Protein AF-A0A3A5HD84-F1 (afdb_monomer)

pLDDT: mean 91.06, std 6.62, range [69.25, 97.38]

Sequence (79 aa):
MFNVGQQTAVRGAFELAGYVGELRTLPLGSGDEVCFVLDQEDLLALTGDERVLEQVLEQLLGRKVWVLASVDDRTVPFE

Radius of gyration: 11.48 Å; Cα contacts (8 Å, |Δi|>4): 107; chains: 1; bounding box: 26×25×25 Å

Nearest PDB structures (foldseek):
  9fjl-assembly1_A  TM=7.025E-01  e=4.427E-02  Sulfolobus acidocaldarius DSM 639
  1k0r-assembly2_B  TM=5.825E-01  e=3.864E-02  Mycobacterium tuberculosis
  1hh2-assembly1_P  TM=6.319E-01  e=6.655E-02  Thermotoga maritima
  2atw-assembly1_A  TM=5.886E-01  e=5.428E-02  Mycobacterium tuberculosis
  6x7k-assembly1_AG  TM=6.162E-01  e=1.001E-01  Escherichia coli

Solvent-accessible surface area (backbone atoms only — not comparable to full-atom values): 4652 Å² total; per-residue (Å²): 130,61,51,74,68,52,52,50,51,51,52,51,52,38,45,73,28,60,46,85,76,85,58,28,24,50,86,63,90,79,74,56,54,46,40,38,43,36,54,59,70,56,58,73,56,35,60,73,60,70,69,57,54,25,54,53,50,19,69,74,66,76,34,51,48,45,77,43,57,58,89,66,87,75,58,41,78,70,95

Structure (mmCIF, N/CA/C/O backbone):
data_AF-A0A3A5HD84-F1
#
_entry.id   AF-A0A3A5HD84-F1
#
loop_
_atom_site.group_PDB
_atom_site.id
_atom_site.type_symbol
_atom_site.label_atom_id
_atom_site.label_alt_id
_atom_site.label_comp_id
_atom_site.label_asym_id
_atom_site.label_entity_id
_atom_site.label_seq_id
_atom_site.pdbx_PDB_ins_code
_atom_site.Cartn_x
_atom_site.Cartn_y
_atom_site.Cartn_z
_atom_site.occupancy
_atom_site.B_iso_or_equiv
_atom_site.auth_seq_id
_atom_site.auth_comp_id
_atom_site.auth_asym_id
_atom_site.auth_atom_id
_atom_site.pdbx_PDB_model_num
ATOM 1 N N . MET A 1 1 ? -12.600 -3.432 5.911 1.00 73.81 1 MET A N 1
ATOM 2 C CA . MET A 1 1 ? -13.283 -2.457 5.046 1.00 73.81 1 MET A CA 1
ATOM 3 C C . MET A 1 1 ? -12.702 -1.096 5.364 1.00 73.81 1 MET A C 1
ATOM 5 O O . MET A 1 1 ? -12.784 -0.684 6.521 1.00 73.81 1 MET A O 1
ATOM 9 N N . PHE A 1 2 ? -12.021 -0.488 4.396 1.00 82.25 2 PHE A N 1
ATOM 10 C CA . PHE A 1 2 ? -11.405 0.828 4.552 1.00 82.25 2 PHE A CA 1
ATOM 11 C C . PHE A 1 2 ? -12.450 1.909 4.280 1.00 82.25 2 PHE A C 1
ATOM 13 O O . PHE A 1 2 ? -13.373 1.712 3.493 1.00 82.25 2 PHE A O 1
ATOM 20 N N . ASN A 1 3 ? -12.359 3.043 4.972 1.00 89.81 3 ASN A N 1
ATOM 21 C CA . ASN A 1 3 ? -13.224 4.177 4.655 1.00 89.81 3 ASN A CA 1
ATOM 22 C C . ASN A 1 3 ? -12.670 4.971 3.456 1.00 89.81 3 ASN A C 1
ATOM 24 O O . ASN A 1 3 ? -11.489 4.875 3.127 1.00 89.81 3 ASN A O 1
ATOM 28 N N . VAL A 1 4 ? -13.509 5.806 2.834 1.00 90.12 4 VAL A N 1
ATOM 29 C CA . VAL A 1 4 ? -13.133 6.616 1.655 1.00 90.12 4 VAL A CA 1
ATOM 30 C C . VAL A 1 4 ? -11.896 7.490 1.910 1.00 90.12 4 VAL A C 1
ATOM 32 O O . VAL A 1 4 ? -11.057 7.653 1.025 1.00 90.12 4 VAL A O 1
ATOM 35 N N . GLY A 1 5 ? -11.741 8.025 3.125 1.00 91.62 5 GLY A N 1
ATOM 36 C CA . GLY A 1 5 ? -10.568 8.820 3.495 1.00 91.62 5 GLY A CA 1
ATOM 37 C C . GLY A 1 5 ? -9.284 7.989 3.529 1.00 91.62 5 GLY A C 1
ATOM 38 O O . GLY A 1 5 ? -8.263 8.424 3.005 1.00 91.62 5 GLY A O 1
ATOM 39 N N . GLN A 1 6 ? -9.348 6.771 4.069 1.00 93.00 6 GLN A N 1
ATOM 40 C CA . GLN A 1 6 ? -8.235 5.820 4.074 1.00 93.00 6 GLN A CA 1
ATOM 41 C C . GLN A 1 6 ? -7.873 5.390 2.654 1.00 93.00 6 GLN A C 1
ATOM 43 O O . GLN A 1 6 ? -6.699 5.423 2.300 1.00 93.00 6 GLN A O 1
ATOM 48 N N . GLN A 1 7 ? -8.864 5.063 1.820 1.00 94.06 7 GLN A N 1
ATOM 49 C CA . GLN A 1 7 ? -8.627 4.725 0.415 1.00 94.06 7 GLN A CA 1
ATOM 50 C C . GLN A 1 7 ? -7.909 5.863 -0.325 1.00 94.06 7 GLN A C 1
ATOM 52 O O . GLN A 1 7 ? -6.941 5.630 -1.045 1.00 94.06 7 GLN A O 1
ATOM 57 N N . THR A 1 8 ? -8.364 7.101 -0.114 1.00 95.31 8 THR A N 1
ATOM 58 C CA . THR A 1 8 ? -7.787 8.299 -0.741 1.00 95.31 8 THR A CA 1
ATOM 59 C C . THR A 1 8 ? -6.355 8.540 -0.264 1.00 95.31 8 THR A C 1
ATOM 61 O O . THR A 1 8 ? -5.474 8.797 -1.079 1.00 95.31 8 THR A O 1
ATOM 64 N N . ALA A 1 9 ? -6.098 8.411 1.042 1.00 95.88 9 ALA A N 1
ATOM 65 C CA . ALA A 1 9 ? -4.765 8.591 1.609 1.00 95.88 9 ALA A CA 1
ATOM 66 C C . ALA A 1 9 ? -3.773 7.531 1.111 1.00 95.88 9 ALA A C 1
ATOM 68 O O . ALA A 1 9 ? -2.646 7.867 0.760 1.00 95.88 9 ALA A O 1
ATOM 69 N N . VAL A 1 10 ? -4.202 6.267 1.030 1.00 96.50 10 VAL A N 1
ATOM 70 C CA . VAL A 1 10 ? -3.378 5.180 0.490 1.00 96.50 10 VAL A CA 1
ATOM 71 C C . VAL A 1 10 ? -3.037 5.439 -0.977 1.00 96.50 10 VAL A C 1
ATOM 73 O O . VAL A 1 10 ? -1.867 5.375 -1.338 1.00 96.50 10 VAL A O 1
ATOM 76 N N . ARG A 1 11 ? -4.020 5.799 -1.815 1.00 96.56 11 ARG A N 1
ATOM 77 C CA . ARG A 1 11 ? -3.768 6.138 -3.228 1.00 96.56 11 ARG A CA 1
ATOM 78 C C . ARG A 1 11 ? -2.771 7.286 -3.365 1.00 96.56 11 ARG A C 1
ATOM 80 O O . ARG A 1 11 ? -1.799 7.144 -4.093 1.00 96.56 11 ARG A O 1
ATOM 87 N N . GLY A 1 12 ? -2.948 8.360 -2.595 1.00 96.50 12 GLY A N 1
ATOM 88 C CA . GLY A 1 12 ? -2.002 9.477 -2.586 1.00 96.50 12 GLY A CA 1
ATOM 89 C C . GLY A 1 12 ? -0.586 9.074 -2.155 1.00 96.50 12 GLY A C 1
ATOM 90 O O . GLY A 1 12 ? 0.385 9.572 -2.716 1.00 96.50 12 GLY A O 1
ATOM 91 N N . ALA A 1 13 ? -0.442 8.148 -1.201 1.00 96.56 13 ALA A N 1
ATOM 92 C CA . ALA A 1 13 ? 0.868 7.637 -0.794 1.00 96.56 13 ALA A CA 1
ATOM 93 C C . ALA A 1 13 ? 1.563 6.855 -1.923 1.00 96.56 13 ALA A C 1
ATOM 95 O O . ALA A 1 13 ? 2.749 7.070 -2.167 1.00 96.56 13 ALA A O 1
ATOM 96 N N . PHE A 1 14 ? 0.827 6.006 -2.647 1.00 97.06 14 PHE A N 1
ATOM 97 C CA . PHE A 1 14 ? 1.352 5.299 -3.820 1.00 97.06 14 PHE A CA 1
ATOM 98 C C . PHE A 1 14 ? 1.708 6.255 -4.968 1.00 97.06 14 PHE A C 1
ATOM 100 O O . PHE A 1 14 ? 2.785 6.126 -5.545 1.00 97.06 14 PHE A O 1
ATOM 107 N N . GLU A 1 15 ? 0.869 7.256 -5.246 1.00 96.62 15 GLU A N 1
ATOM 108 C CA . GLU A 1 15 ? 1.146 8.276 -6.268 1.00 96.62 15 GLU A CA 1
ATOM 109 C C . GLU A 1 15 ? 2.431 9.060 -5.957 1.00 96.62 15 GLU A C 1
ATOM 111 O O . GLU A 1 15 ? 3.256 9.280 -6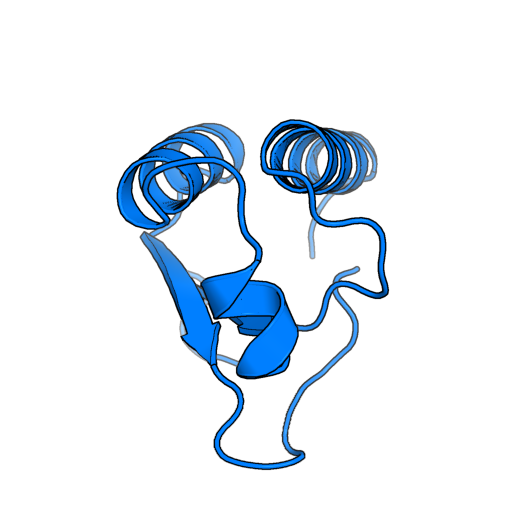.843 1.00 96.62 15 GLU A O 1
ATOM 116 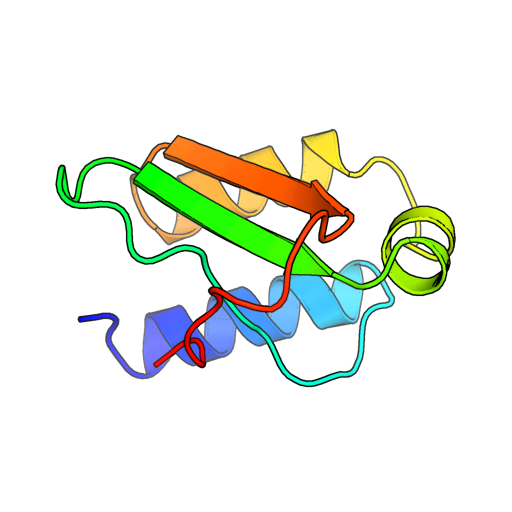N N . LEU A 1 16 ? 2.648 9.433 -4.689 1.00 95.81 16 LEU A N 1
ATOM 117 C CA . LEU A 1 16 ? 3.887 10.082 -4.237 1.00 95.81 16 LEU A CA 1
ATOM 118 C C . LEU A 1 16 ? 5.111 9.166 -4.345 1.00 95.81 16 LEU A C 1
ATOM 120 O O . LEU A 1 16 ? 6.215 9.653 -4.582 1.00 95.81 16 LEU A O 1
ATOM 124 N N . ALA A 1 17 ? 4.914 7.855 -4.203 1.00 95.44 17 ALA A N 1
ATOM 125 C CA . ALA A 1 17 ? 5.934 6.844 -4.458 1.00 95.44 17 ALA A CA 1
ATOM 126 C C . ALA A 1 17 ? 6.107 6.533 -5.958 1.00 95.44 17 ALA A C 1
ATOM 128 O O . ALA A 1 17 ? 6.872 5.642 -6.312 1.00 95.44 17 ALA A O 1
ATOM 129 N N . GLY A 1 18 ? 5.437 7.261 -6.856 1.00 95.56 18 GLY A N 1
ATOM 130 C CA . GLY A 1 18 ? 5.575 7.105 -8.305 1.00 95.56 18 GLY A CA 1
ATOM 131 C C . GLY A 1 18 ? 4.720 5.994 -8.915 1.00 95.56 18 GLY A C 1
ATOM 132 O O . GLY A 1 18 ? 4.873 5.710 -10.100 1.00 95.56 18 GLY A O 1
ATOM 133 N N . TYR A 1 19 ? 3.807 5.389 -8.151 1.00 95.88 19 TYR A N 1
ATOM 134 C CA . TYR A 1 19 ? 2.893 4.367 -8.651 1.00 95.88 19 TYR A CA 1
ATOM 135 C C . TYR A 1 19 ? 1.513 4.949 -8.959 1.00 95.88 19 TYR A C 1
ATOM 137 O O . TYR A 1 19 ? 0.809 5.431 -8.070 1.00 95.88 19 TYR A O 1
ATOM 145 N N . VAL A 1 20 ? 1.099 4.852 -10.225 1.00 92.50 20 VAL A N 1
ATOM 146 C CA . VAL A 1 20 ? -0.239 5.239 -10.687 1.00 92.50 20 VAL A CA 1
ATOM 147 C C . VAL A 1 20 ? -0.870 4.042 -11.387 1.00 92.50 20 VAL A C 1
ATOM 149 O O . VAL A 1 20 ? -0.646 3.809 -12.572 1.00 92.50 20 VAL A O 1
ATOM 152 N N . GLY A 1 21 ? -1.660 3.274 -10.641 1.00 90.94 21 GLY A N 1
ATOM 153 C CA . GLY A 1 21 ? -2.264 2.042 -11.134 1.00 90.94 21 GLY A CA 1
ATOM 154 C C . GLY A 1 21 ? -3.366 1.505 -10.227 1.00 90.94 21 GLY A C 1
ATOM 155 O O . GLY A 1 21 ? -3.796 2.149 -9.262 1.00 90.94 21 GLY A O 1
ATOM 156 N N . GLU A 1 22 ? -3.863 0.318 -10.566 1.00 92.25 22 GLU A N 1
ATOM 157 C CA . GLU A 1 22 ? -4.851 -0.378 -9.749 1.00 92.25 22 GLU A CA 1
ATOM 158 C C . GLU A 1 22 ? -4.182 -0.964 -8.502 1.00 92.25 22 GLU A C 1
ATOM 160 O O . GLU A 1 22 ? -3.327 -1.838 -8.589 1.00 92.25 22 GLU A O 1
ATOM 165 N N . LEU A 1 23 ? -4.606 -0.513 -7.321 1.00 94.94 23 LEU A N 1
ATOM 166 C CA . LEU A 1 23 ? -4.127 -1.080 -6.065 1.00 94.94 23 LEU A CA 1
ATOM 167 C C . LEU A 1 23 ? -4.855 -2.379 -5.752 1.00 94.94 23 LEU A C 1
ATOM 169 O O . LEU A 1 23 ? -6.088 -2.426 -5.706 1.00 94.94 23 LEU A O 1
ATOM 173 N N . ARG A 1 24 ? -4.073 -3.417 -5.477 1.00 94.44 24 ARG A N 1
ATOM 174 C CA . ARG A 1 24 ? -4.562 -4.751 -5.146 1.00 94.44 24 ARG A CA 1
ATOM 175 C C . ARG A 1 24 ? -3.922 -5.232 -3.853 1.00 94.44 24 ARG A C 1
ATOM 177 O O . ARG A 1 24 ? -2.818 -4.822 -3.498 1.00 94.44 24 ARG A O 1
ATOM 184 N N . THR A 1 25 ? -4.633 -6.093 -3.134 1.00 93.88 25 THR A N 1
ATOM 185 C CA . THR A 1 25 ? -4.180 -6.659 -1.861 1.00 93.88 25 THR A CA 1
ATOM 186 C C . THR A 1 25 ? -4.330 -8.173 -1.821 1.00 93.88 25 THR A C 1
ATOM 188 O O . THR A 1 25 ? -5.151 -8.743 -2.543 1.00 93.88 25 THR A O 1
ATOM 191 N N . LEU A 1 26 ? -3.553 -8.843 -0.970 1.00 91.94 26 LEU A N 1
ATOM 192 C CA . LEU A 1 26 ? -3.810 -10.246 -0.640 1.00 91.94 26 LEU A CA 1
ATOM 193 C C . LEU A 1 26 ? -5.004 -10.353 0.324 1.00 91.94 26 LEU A C 1
ATOM 195 O O . LEU A 1 26 ? -5.089 -9.567 1.273 1.00 91.94 26 LEU A O 1
ATOM 199 N N . PRO A 1 27 ? -5.904 -11.339 0.146 1.00 88.25 27 PRO A N 1
ATOM 200 C CA . PRO A 1 27 ? -7.017 -11.573 1.060 1.00 88.25 27 PRO A CA 1
ATOM 201 C C . PRO A 1 27 ? -6.521 -12.234 2.359 1.00 88.25 27 PRO A C 1
ATOM 203 O O . PRO A 1 27 ? -6.632 -13.445 2.550 1.00 88.25 27 PRO A O 1
ATOM 206 N N . LEU A 1 28 ? -5.944 -11.434 3.256 1.00 85.06 28 LEU A N 1
ATOM 207 C CA . LEU A 1 28 ? -5.465 -11.886 4.564 1.00 85.06 28 LEU A CA 1
ATOM 208 C C . LEU A 1 28 ? -6.636 -12.031 5.550 1.00 85.06 28 LEU A C 1
ATOM 210 O O . LEU A 1 28 ? -7.523 -11.181 5.620 1.00 85.06 28 LEU A O 1
ATOM 214 N N . GLY A 1 29 ? -6.648 -13.118 6.326 1.00 75.75 29 GLY A N 1
ATOM 215 C CA . GLY A 1 29 ? -7.767 -13.458 7.217 1.00 75.75 29 GLY A CA 1
ATOM 216 C C . GLY A 1 29 ? -7.731 -12.811 8.608 1.00 75.75 29 GLY A C 1
ATOM 217 O O . GLY A 1 29 ? -8.737 -12.838 9.310 1.00 75.75 29 GLY A O 1
ATOM 218 N N . SER A 1 30 ? -6.592 -12.257 9.027 1.00 76.44 30 SER A N 1
ATOM 219 C CA . SER A 1 30 ? -6.346 -11.785 10.401 1.00 76.44 30 SER A CA 1
ATOM 220 C C . SER A 1 30 ? -6.856 -10.364 10.670 1.00 76.44 30 SER A C 1
ATOM 222 O O . SER A 1 30 ? -7.163 -10.030 11.808 1.00 76.44 30 SER A O 1
ATOM 224 N N . GLY A 1 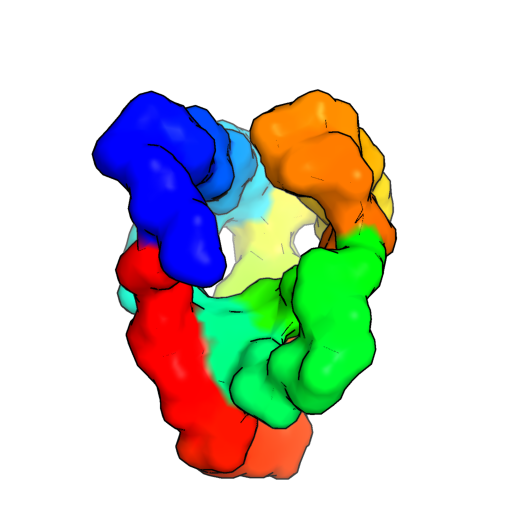31 ? -6.965 -9.518 9.640 1.00 77.00 31 GLY A N 1
ATOM 225 C CA . GLY A 1 31 ? -7.399 -8.122 9.764 1.00 77.00 31 GLY A CA 1
ATOM 226 C C . GLY A 1 31 ? -6.356 -7.160 10.354 1.00 77.00 31 GLY A C 1
ATOM 227 O O . GLY A 1 31 ? -6.499 -5.954 10.164 1.00 77.00 31 GLY A O 1
ATOM 228 N N . ASP A 1 32 ? -5.293 -7.655 10.985 1.00 88.06 32 ASP A N 1
ATOM 229 C CA . ASP A 1 32 ? -4.216 -6.839 11.578 1.00 88.06 32 ASP A CA 1
ATOM 230 C C . ASP A 1 32 ? -3.136 -6.420 10.567 1.00 88.06 32 ASP A C 1
ATOM 232 O O . ASP A 1 32 ? -2.229 -5.641 10.874 1.00 88.06 32 ASP A O 1
ATOM 236 N N . GLU A 1 33 ? -3.241 -6.937 9.350 1.00 92.50 33 GLU A N 1
ATOM 237 C CA . GLU A 1 33 ? -2.256 -6.806 8.288 1.00 92.50 33 GLU A CA 1
ATOM 238 C C . GLU A 1 33 ? -2.920 -6.550 6.938 1.00 92.50 33 GLU A C 1
ATOM 240 O O . GLU A 1 33 ? -4.044 -6.985 6.670 1.00 92.50 33 GLU A O 1
ATOM 245 N N . VAL A 1 34 ? -2.192 -5.835 6.085 1.00 93.75 34 VAL A N 1
ATOM 246 C CA . VAL A 1 34 ? -2.558 -5.545 4.703 1.00 93.75 34 VAL A CA 1
ATOM 247 C C . VAL A 1 34 ? -1.319 -5.749 3.847 1.00 93.75 34 VAL A C 1
ATOM 249 O O . VAL A 1 34 ? -0.293 -5.118 4.071 1.00 93.75 34 VAL A O 1
ATOM 252 N N . CYS A 1 35 ? -1.404 -6.622 2.854 1.00 94.44 35 CYS A N 1
ATOM 253 C CA . CYS A 1 35 ? -0.326 -6.790 1.889 1.00 94.44 35 CYS A CA 1
ATOM 254 C C . CYS A 1 35 ? -0.775 -6.199 0.563 1.00 94.44 35 CYS A C 1
ATOM 256 O O . CYS A 1 35 ? -1.683 -6.754 -0.056 1.00 94.44 35 CYS A O 1
ATOM 258 N N . PHE A 1 36 ? -0.157 -5.098 0.147 1.00 95.25 36 PHE A N 1
ATOM 259 C CA . PHE A 1 36 ? -0.299 -4.557 -1.197 1.00 95.25 36 PHE A CA 1
ATOM 260 C C . PHE A 1 36 ? 0.598 -5.321 -2.155 1.00 95.25 36 PHE A C 1
ATOM 262 O O . PHE A 1 36 ? 1.714 -5.719 -1.810 1.00 95.25 36 PHE A O 1
ATOM 269 N N . VAL A 1 37 ? 0.082 -5.529 -3.357 1.00 94.62 37 VAL A N 1
ATOM 270 C CA . VAL A 1 37 ? 0.751 -6.316 -4.382 1.00 94.62 37 VAL A CA 1
ATOM 271 C C . VAL A 1 37 ? 0.840 -5.490 -5.653 1.00 94.62 37 VAL A C 1
ATOM 273 O O . VAL A 1 37 ? -0.177 -4.972 -6.114 1.00 94.62 37 VAL A O 1
ATOM 276 N N . LEU A 1 38 ? 2.051 -5.380 -6.189 1.00 93.56 38 LEU A N 1
ATOM 277 C CA . LEU A 1 38 ? 2.360 -4.714 -7.452 1.00 93.56 38 LEU A CA 1
ATOM 278 C C . LEU A 1 38 ? 2.977 -5.721 -8.424 1.00 93.56 38 LEU A C 1
ATOM 280 O O . LEU A 1 38 ? 3.498 -6.755 -7.999 1.00 93.56 38 LEU A O 1
ATOM 284 N N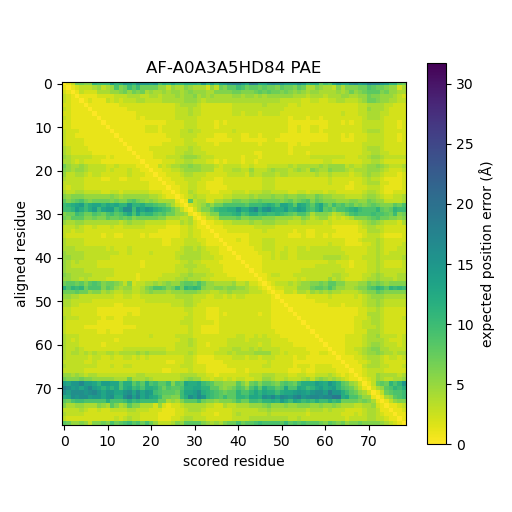 . ASP A 1 39 ? 2.988 -5.411 -9.716 1.00 91.62 39 ASP A N 1
ATOM 285 C CA . ASP A 1 39 ? 3.849 -6.145 -10.639 1.00 91.62 39 ASP A CA 1
ATOM 286 C C . ASP A 1 39 ? 5.323 -5.888 -10.298 1.00 91.62 39 ASP A C 1
ATOM 288 O O . ASP A 1 39 ? 5.690 -4.859 -9.725 1.00 91.62 39 ASP A O 1
ATOM 292 N N . GLN A 1 40 ? 6.195 -6.844 -10.629 1.00 91.38 40 GLN A N 1
ATOM 293 C CA . GLN A 1 40 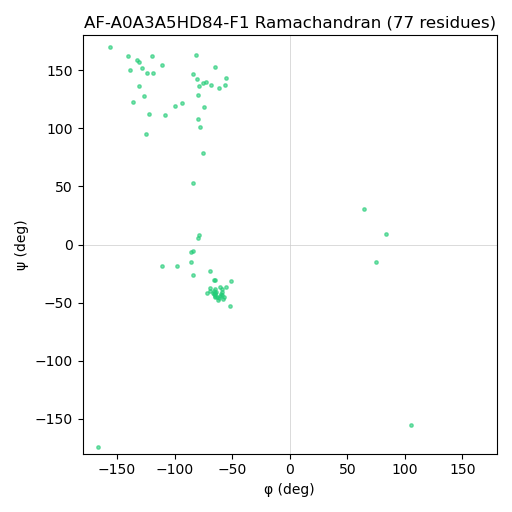? 7.618 -6.731 -10.295 1.00 91.38 40 GLN A CA 1
ATOM 294 C C . GLN A 1 40 ? 8.260 -5.482 -10.918 1.00 91.38 40 GLN A C 1
ATOM 296 O O . GLN A 1 40 ? 9.092 -4.840 -10.279 1.00 91.38 40 GLN A O 1
ATOM 301 N N . GLU A 1 41 ? 7.878 -5.138 -12.150 1.00 92.31 41 GLU A N 1
ATOM 302 C CA . GLU A 1 41 ? 8.376 -3.947 -12.844 1.00 92.31 41 GLU A CA 1
ATOM 303 C C . GLU A 1 41 ? 7.951 -2.659 -12.127 1.00 92.31 41 GLU A C 1
ATOM 305 O O . GLU A 1 41 ? 8.776 -1.768 -11.941 1.00 92.31 41 GLU A O 1
ATOM 310 N N . ASP A 1 42 ? 6.708 -2.600 -11.647 1.00 93.62 42 ASP A N 1
ATOM 311 C CA . ASP A 1 42 ? 6.167 -1.447 -10.925 1.00 93.62 42 ASP A CA 1
ATOM 312 C C . ASP A 1 42 ? 6.807 -1.270 -9.547 1.00 93.62 42 ASP A C 1
ATOM 314 O O . ASP A 1 42 ? 7.116 -0.148 -9.149 1.00 93.62 42 ASP A O 1
ATOM 318 N N . LEU A 1 43 ? 7.055 -2.373 -8.830 1.00 92.62 43 LEU A N 1
ATOM 319 C CA . LEU A 1 43 ? 7.759 -2.330 -7.548 1.00 92.62 43 LEU A CA 1
ATOM 320 C C . LEU A 1 43 ? 9.175 -1.760 -7.720 1.00 92.62 43 LEU A C 1
ATOM 322 O O . LEU A 1 43 ? 9.596 -0.897 -6.955 1.00 92.62 43 LEU A O 1
ATOM 326 N N . LEU A 1 44 ? 9.894 -2.207 -8.755 1.00 92.06 44 LEU A N 1
ATOM 327 C CA . LEU A 1 44 ? 11.235 -1.709 -9.079 1.00 92.06 44 LEU A CA 1
ATOM 328 C C . LEU A 1 44 ? 11.230 -0.263 -9.598 1.00 92.06 44 LEU A C 1
ATOM 330 O O . LEU A 1 44 ? 12.260 0.408 -9.531 1.00 92.06 44 LEU A O 1
ATOM 334 N N . ALA A 1 45 ? 10.100 0.205 -10.130 1.00 93.88 45 ALA A N 1
ATOM 335 C CA . ALA A 1 45 ? 9.922 1.561 -10.634 1.00 93.88 45 ALA A CA 1
ATOM 336 C C . ALA A 1 45 ? 9.509 2.573 -9.550 1.00 93.88 45 ALA A C 1
ATOM 338 O O . ALA A 1 45 ? 9.459 3.773 -9.841 1.00 93.88 45 ALA A O 1
ATOM 339 N N . LEU A 1 46 ? 9.231 2.127 -8.317 1.00 94.19 46 LEU A N 1
ATOM 340 C CA . LEU A 1 46 ? 8.900 3.028 -7.217 1.00 94.19 46 LEU A CA 1
ATOM 341 C C . LEU A 1 46 ? 10.007 4.066 -7.004 1.00 94.19 46 LEU A C 1
ATOM 343 O O . LEU A 1 46 ? 11.207 3.787 -7.005 1.00 94.19 46 LEU A O 1
ATOM 347 N N . THR A 1 47 ? 9.582 5.304 -6.787 1.00 88.12 47 THR A N 1
ATOM 348 C CA . THR A 1 47 ? 10.481 6.399 -6.452 1.00 88.12 47 THR A CA 1
ATOM 349 C C . THR A 1 47 ? 10.861 6.292 -4.980 1.00 88.12 47 THR A C 1
ATOM 351 O O . THR A 1 47 ? 10.113 6.708 -4.098 1.00 88.12 47 THR A O 1
ATOM 354 N N . GLY A 1 48 ? 12.056 5.768 -4.717 1.00 84.44 48 GLY A N 1
ATOM 355 C CA . GLY A 1 48 ? 12.620 5.676 -3.373 1.00 84.44 48 GLY A CA 1
ATOM 356 C C . GLY A 1 48 ? 12.591 4.259 -2.812 1.00 84.44 48 GLY A C 1
ATOM 357 O O . GLY A 1 48 ? 12.640 3.285 -3.554 1.00 84.44 48 GLY A O 1
ATOM 358 N N . ASP A 1 49 ? 12.591 4.161 -1.486 1.00 88.56 49 ASP A N 1
ATOM 359 C CA . ASP A 1 49 ? 12.629 2.886 -0.773 1.00 88.56 49 ASP A CA 1
ATOM 360 C C . ASP A 1 49 ? 11.200 2.427 -0.440 1.00 88.56 49 ASP A C 1
ATOM 362 O O . ASP A 1 49 ? 10.461 3.128 0.260 1.00 88.56 49 ASP A O 1
ATOM 366 N N . GLU A 1 50 ? 10.822 1.239 -0.915 1.00 92.62 50 GLU A N 1
ATOM 367 C CA . GLU A 1 50 ? 9.548 0.569 -0.616 1.00 92.62 50 GLU A CA 1
ATOM 368 C C . GLU A 1 50 ? 9.259 0.499 0.895 1.00 92.62 50 GLU A C 1
ATOM 370 O O . GLU A 1 50 ? 8.112 0.636 1.318 1.00 92.62 50 GLU A O 1
ATOM 375 N N . ARG A 1 51 ? 10.299 0.400 1.736 1.00 94.31 51 ARG A N 1
ATOM 376 C CA . ARG A 1 51 ? 10.177 0.376 3.201 1.00 94.31 51 ARG A CA 1
ATOM 377 C C . ARG A 1 51 ? 9.644 1.677 3.779 1.00 94.31 51 ARG A C 1
ATOM 379 O O . ARG A 1 51 ? 8.983 1.664 4.816 1.00 94.31 51 ARG A O 1
ATOM 386 N N . VAL A 1 52 ? 9.930 2.806 3.134 1.00 94.81 52 VAL A N 1
ATOM 387 C CA . VAL A 1 52 ? 9.390 4.107 3.548 1.00 94.81 52 VAL A CA 1
ATOM 388 C C . VAL A 1 52 ? 7.901 4.171 3.226 1.00 94.81 52 VAL A C 1
ATOM 390 O O . VAL A 1 52 ? 7.117 4.625 4.059 1.00 94.81 52 VAL A O 1
ATOM 393 N N . LEU A 1 53 ? 7.501 3.668 2.056 1.00 96.50 53 LEU A N 1
ATOM 394 C CA . LEU A 1 53 ? 6.092 3.565 1.685 1.00 96.50 53 LEU A CA 1
ATOM 395 C C . LEU A 1 53 ? 5.331 2.652 2.658 1.00 96.50 53 LEU A C 1
ATOM 397 O O . LEU A 1 53 ? 4.283 3.057 3.158 1.00 96.50 53 LEU A O 1
ATOM 401 N N . GLU A 1 54 ? 5.880 1.480 2.994 1.00 97.38 54 GLU A N 1
ATOM 402 C CA . GLU A 1 54 ? 5.318 0.580 4.013 1.00 97.38 54 GLU A CA 1
ATOM 403 C C . GLU A 1 54 ? 5.061 1.330 5.329 1.00 97.38 54 GLU A C 1
ATOM 405 O O . GLU A 1 54 ? 3.925 1.368 5.797 1.00 97.38 54 GLU A O 1
ATOM 410 N N . GLN A 1 55 ? 6.066 2.022 5.878 1.00 96.56 55 GLN A N 1
ATOM 411 C CA . GLN A 1 55 ? 5.933 2.768 7.139 1.00 96.56 55 GLN A CA 1
ATOM 412 C C . GLN A 1 55 ? 4.844 3.849 7.098 1.00 96.56 55 GLN A C 1
ATOM 414 O O . GLN A 1 55 ? 4.097 4.016 8.065 1.00 96.56 55 GLN A O 1
ATOM 41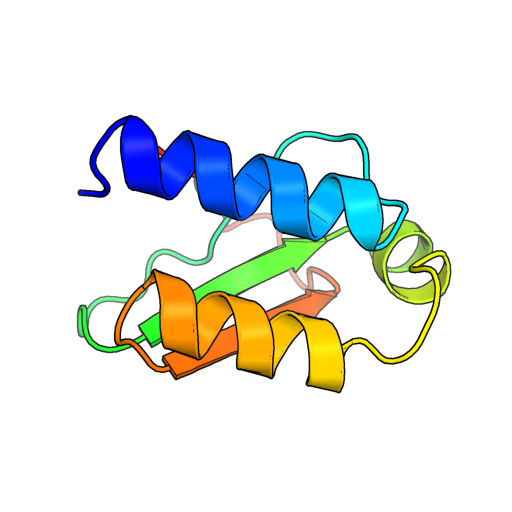9 N N . VAL A 1 56 ? 4.735 4.588 5.991 1.00 96.00 56 VAL A N 1
ATOM 420 C CA . VAL A 1 56 ? 3.683 5.602 5.817 1.00 96.00 56 VAL A CA 1
ATOM 421 C C . VAL A 1 56 ? 2.305 4.941 5.819 1.00 96.00 56 VAL A C 1
ATOM 423 O O . VAL A 1 56 ? 1.393 5.404 6.507 1.00 96.00 56 VAL A O 1
ATOM 426 N N . LEU A 1 57 ? 2.145 3.837 5.091 1.00 96.69 57 LEU A N 1
ATOM 427 C CA . LEU A 1 57 ? 0.882 3.106 5.022 1.00 96.69 57 LEU A CA 1
ATOM 428 C C . LEU A 1 57 ? 0.499 2.496 6.379 1.00 96.69 57 LEU A C 1
ATOM 430 O O . LEU A 1 57 ? -0.673 2.552 6.756 1.00 96.69 57 LEU A O 1
ATOM 434 N N . GLU A 1 58 ? 1.463 1.984 7.148 1.00 96.44 58 GLU A N 1
ATOM 435 C CA . GLU A 1 58 ? 1.228 1.484 8.509 1.00 96.44 58 GLU A CA 1
ATOM 436 C C . GLU A 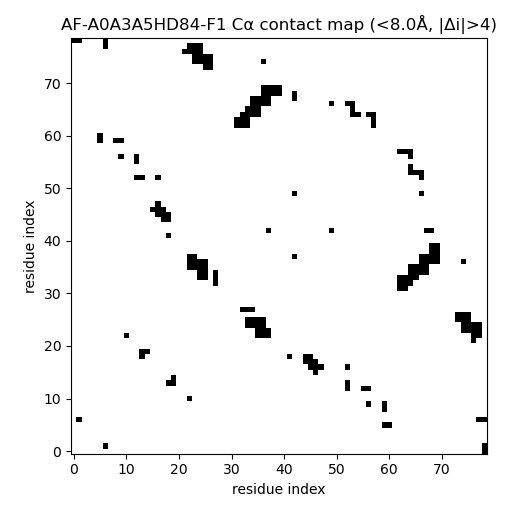1 58 ? 0.665 2.572 9.427 1.00 96.44 58 GLU A C 1
ATOM 438 O O . GLU A 1 58 ? -0.303 2.337 10.156 1.00 96.44 58 GLU A O 1
ATOM 443 N N . GLN A 1 59 ? 1.215 3.787 9.354 1.00 95.12 59 GLN A N 1
ATOM 444 C CA . GLN A 1 59 ? 0.723 4.933 10.121 1.00 95.12 59 GLN A CA 1
ATOM 445 C C . GLN A 1 59 ? -0.690 5.354 9.698 1.00 95.12 59 GLN A C 1
ATOM 447 O O . GLN A 1 59 ? -1.513 5.683 10.552 1.00 95.12 59 GLN A O 1
ATOM 452 N N . LEU A 1 60 ? -0.987 5.327 8.395 1.00 94.44 60 LEU A N 1
ATOM 453 C CA . LEU A 1 60 ? -2.303 5.689 7.857 1.00 94.44 60 LEU A CA 1
ATOM 454 C C . LEU A 1 60 ? -3.392 4.669 8.216 1.00 94.44 60 LEU A C 1
ATOM 456 O O . LEU A 1 60 ? -4.545 5.042 8.453 1.00 94.44 60 LEU A O 1
ATOM 460 N N . LEU A 1 61 ? -3.047 3.381 8.229 1.00 92.75 61 LEU A N 1
ATOM 461 C CA . LEU A 1 61 ? -4.006 2.290 8.404 1.00 92.75 61 LEU A CA 1
ATOM 462 C C . LEU A 1 61 ? -4.084 1.767 9.842 1.00 92.75 61 LEU A C 1
ATOM 464 O O . LEU A 1 61 ? -5.075 1.119 10.189 1.00 92.75 61 LEU A O 1
ATOM 468 N N . GLY A 1 62 ? -3.075 2.044 10.673 1.00 93.19 62 GLY A N 1
ATOM 469 C CA . GLY A 1 62 ? -2.962 1.506 12.030 1.00 93.19 62 GLY A CA 1
ATOM 470 C C . GLY A 1 62 ? -2.801 -0.016 12.048 1.00 93.19 62 GLY A C 1
ATOM 471 O O . GLY A 1 62 ? -3.308 -0.678 12.952 1.00 93.19 62 GLY A O 1
ATOM 472 N N . ARG A 1 63 ? -2.175 -0.574 11.008 1.00 92.75 63 ARG A N 1
ATOM 473 C CA . ARG A 1 63 ? -2.028 -2.014 10.741 1.00 92.75 63 ARG A CA 1
ATOM 474 C C . ARG A 1 63 ? -0.637 -2.282 10.199 1.00 92.75 63 ARG A C 1
ATOM 476 O O . ARG A 1 63 ? -0.006 -1.358 9.700 1.00 92.75 63 ARG A O 1
ATOM 483 N N . LYS A 1 64 ? -0.191 -3.536 10.248 1.00 94.81 64 LYS A N 1
ATOM 484 C CA . LYS A 1 64 ? 1.036 -3.937 9.550 1.00 94.81 64 LYS A CA 1
ATOM 485 C C . LYS A 1 64 ? 0.819 -3.876 8.046 1.00 94.81 64 LYS A C 1
ATOM 487 O O . LYS A 1 64 ? -0.231 -4.314 7.569 1.00 94.81 64 LYS A O 1
ATOM 492 N N . VAL A 1 65 ? 1.794 -3.349 7.315 1.00 96.25 65 VAL A N 1
ATOM 493 C CA . VAL A 1 65 ? 1.700 -3.204 5.863 1.00 96.25 65 VAL A CA 1
ATOM 494 C C . VAL A 1 65 ? 2.950 -3.739 5.192 1.00 96.25 65 VAL A C 1
ATOM 496 O O . VAL A 1 65 ? 4.063 -3.445 5.613 1.00 96.25 65 VAL A O 1
ATOM 499 N N . TRP A 1 66 ? 2.742 -4.488 4.112 1.00 95.19 66 TRP A N 1
ATOM 500 C CA . TRP A 1 66 ? 3.802 -4.867 3.184 1.00 95.19 66 TRP A CA 1
ATOM 501 C C . TRP A 1 66 ? 3.459 -4.436 1.770 1.00 95.19 66 TRP A C 1
ATOM 503 O O . TRP A 1 66 ? 2.285 -4.439 1.388 1.00 95.19 66 TRP A O 1
ATOM 513 N N . VAL A 1 67 ? 4.488 -4.102 0.998 1.00 95.00 67 VAL A N 1
ATOM 514 C CA . VAL A 1 67 ? 4.393 -3.843 -0.439 1.00 95.00 67 VAL A CA 1
ATOM 515 C C . VAL A 1 67 ? 5.343 -4.807 -1.133 1.00 95.00 67 VAL A C 1
ATOM 517 O O . VAL A 1 67 ? 6.552 -4.735 -0.948 1.00 95.00 67 VAL A O 1
ATOM 520 N N . LEU A 1 68 ? 4.793 -5.754 -1.889 1.00 92.62 68 LEU A N 1
ATOM 521 C CA . LEU A 1 68 ? 5.558 -6.858 -2.467 1.00 92.62 68 LEU A CA 1
ATOM 522 C C . LEU A 1 68 ? 5.222 -7.028 -3.950 1.00 92.62 68 LEU A C 1
ATOM 524 O O . LEU A 1 68 ? 4.144 -6.644 -4.408 1.00 92.62 68 LEU A O 1
ATOM 528 N N . ALA A 1 69 ? 6.128 -7.668 -4.687 1.00 90.06 69 ALA A N 1
ATOM 529 C CA . ALA A 1 69 ? 5.854 -8.095 -6.051 1.00 90.06 69 ALA A CA 1
ATOM 530 C C . ALA A 1 69 ? 4.886 -9.285 -6.037 1.00 90.06 69 ALA A C 1
ATOM 532 O O . ALA A 1 69 ? 5.010 -10.191 -5.204 1.00 90.06 69 ALA A O 1
ATOM 533 N N . SER A 1 70 ? 3.941 -9.291 -6.972 1.00 80.00 70 SER A N 1
ATOM 534 C CA . SER A 1 70 ? 2.999 -10.389 -7.140 1.00 80.00 70 SER A CA 1
ATOM 535 C C . SER A 1 70 ? 3.723 -11.679 -7.482 1.00 80.00 70 SER A C 1
ATOM 537 O O . SER A 1 70 ? 4.605 -11.709 -8.340 1.00 80.00 70 SER A O 1
ATOM 539 N N . VAL A 1 71 ? 3.324 -12.761 -6.817 1.00 69.25 71 VAL A N 1
ATOM 540 C CA . VAL A 1 71 ? 3.807 -14.115 -7.115 1.00 69.25 71 VAL A CA 1
ATOM 541 C C . VAL A 1 71 ? 2.690 -14.972 -7.726 1.00 69.25 71 VAL A C 1
ATOM 543 O O . VAL A 1 71 ? 2.982 -15.985 -8.358 1.00 69.25 71 VAL A O 1
ATOM 546 N N . ASP A 1 72 ? 1.418 -14.574 -7.566 1.00 71.38 72 ASP A N 1
ATOM 547 C CA . ASP A 1 72 ? 0.254 -15.210 -8.189 1.00 71.38 72 ASP A CA 1
ATOM 548 C C . ASP A 1 72 ? -0.956 -14.259 -8.336 1.00 71.38 72 ASP A C 1
ATOM 550 O O . ASP A 1 72 ? -0.994 -13.159 -7.787 1.00 71.38 72 ASP A O 1
ATOM 554 N N . ASP A 1 73 ? -1.979 -14.695 -9.076 1.00 69.56 73 ASP A N 1
ATOM 555 C CA . ASP A 1 73 ? -3.169 -13.882 -9.377 1.00 69.56 73 ASP A CA 1
ATOM 556 C C . ASP A 1 73 ? -4.195 -13.817 -8.227 1.00 69.56 73 ASP A C 1
ATOM 558 O O . ASP A 1 73 ? -5.305 -13.308 -8.406 1.00 69.56 73 ASP A O 1
ATOM 562 N N . ARG A 1 74 ? -3.886 -14.334 -7.027 1.00 82.62 74 AR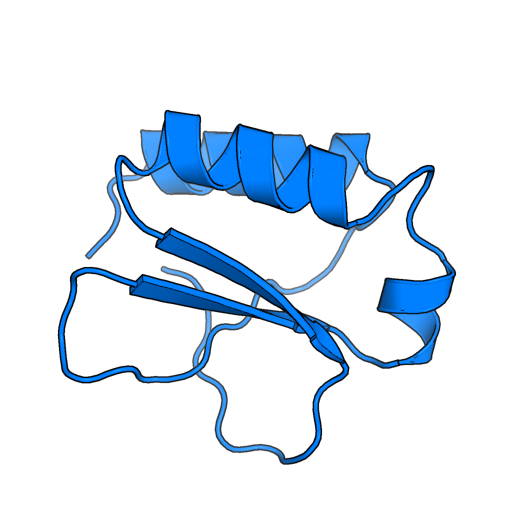G A N 1
ATOM 563 C CA . ARG A 1 74 ? -4.848 -14.409 -5.908 1.00 82.62 74 ARG A CA 1
ATOM 564 C C . ARG A 1 74 ? -4.915 -13.110 -5.112 1.00 82.62 74 ARG A C 1
ATOM 566 O O . ARG A 1 74 ? -4.815 -13.092 -3.886 1.00 82.62 74 ARG A O 1
ATOM 573 N N . THR A 1 75 ? -5.143 -12.017 -5.823 1.00 90.12 75 THR A N 1
ATOM 574 C CA . THR A 1 75 ? -5.285 -10.673 -5.266 1.00 90.12 75 THR A CA 1
ATOM 575 C C . THR A 1 75 ? -6.722 -10.176 -5.393 1.00 90.12 75 THR A C 1
ATOM 577 O O . THR A 1 75 ? -7.468 -10.590 -6.283 1.00 90.12 75 THR A O 1
ATOM 580 N N . VAL A 1 76 ? -7.116 -9.261 -4.513 1.00 92.00 76 VAL A N 1
ATOM 581 C CA . VAL A 1 76 ? -8.409 -8.566 -4.549 1.00 92.00 76 VAL A CA 1
ATOM 582 C C . VAL A 1 76 ? -8.191 -7.060 -4.710 1.00 92.00 76 VAL A C 1
ATOM 584 O O . VAL A 1 76 ? -7.186 -6.550 -4.203 1.00 92.00 76 VAL A O 1
ATOM 587 N N . PRO A 1 77 ? -9.092 -6.328 -5.390 1.00 91.81 77 PRO A N 1
ATOM 588 C CA . PRO A 1 77 ? -9.016 -4.870 -5.451 1.00 91.81 77 PRO A CA 1
ATOM 589 C C . PRO A 1 77 ? -8.981 -4.248 -4.050 1.00 91.81 77 PRO A C 1
ATOM 591 O O . PRO A 1 77 ? -9.632 -4.739 -3.125 1.00 91.81 77 PRO A O 1
ATOM 594 N N . PHE A 1 78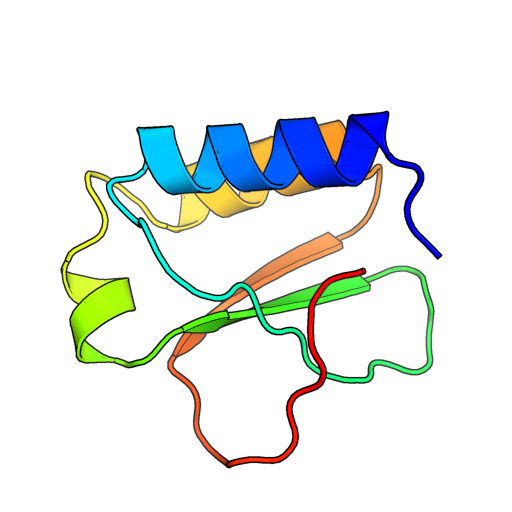 ? -8.211 -3.176 -3.885 1.00 91.19 78 PHE A N 1
ATOM 595 C CA . PHE A 1 78 ? -8.203 -2.397 -2.652 1.00 91.19 78 PHE A CA 1
ATOM 596 C C . PHE A 1 78 ? -9.413 -1.450 -2.604 1.00 91.19 78 PHE A C 1
ATOM 598 O O . PHE A 1 78 ? -9.458 -0.441 -3.319 1.00 91.19 78 PHE A O 1
ATOM 605 N N . GLU A 1 79 ? -10.367 -1.790 -1.730 1.00 85.56 79 GLU A N 1
ATOM 606 C CA . GLU A 1 79 ? -11.609 -1.060 -1.431 1.00 85.56 79 GLU A CA 1
ATOM 607 C C . GLU A 1 79 ? -11.797 -0.865 0.083 1.00 85.56 79 GLU A C 1
ATOM 609 O O . GLU A 1 79 ? -11.652 -1.812 0.891 1.00 85.56 79 GLU A O 1
#

Secondary structure (DSSP, 8-state):
---HHHHHHHHHHHHHTT--S--EE---SSSSEEEEEE-HHHHHHSSS-HHHHHHHHHHHHTSEEEEEE-SSS--EE--

Organism: NCBI:txid2321396

Foldseek 3Di:
DDDPVLVVQLQVLCVQQVDDDFWKWAPDDPVQETETEDAPVRCVVGNDDQVVSQVSNCVSRVHHYHYYYDPDPRIDTDD

Mean predicted aligned error: 3.59 Å